Protein AF-A0A411DUX9-F1 (afdb_monomer)

Solvent-accessible surface area (backbone atoms only — not comparable to full-atom values): 5100 Å² total; per-residue (Å²): 112,48,63,26,61,77,70,26,23,39,37,38,43,43,90,86,78,64,46,80,74,47,77,46,74,47,50,42,62,23,71,86,72,48,82,40,88,66,14,22,36,36,31,74,47,75,51,94,86,50,69,29,36,42,35,29,29,12,66,26,5,35,36,35,41,37,38,64,87,40,74,90,72,58,48,69,49,80,41,82,54,62,64,62,45,43,82,73,80,93,125

pLDDT: mean 96.56, std 4.16, range [77.0, 98.69]

Foldseek 3Di:
DDWFQPPHWDFDADPPPRHTDDIGHPFAAAPVGDTDRGFGWADWDADPPAQWIWIARAQRQWTWTWRPPDSPPIDIDIDHGDHGPHDDDPD

Sequence (91 aa):
VVGNYWPPEYSIMDGETVKPLKIVSTRGMTVDGEYHPEPRVGSVVSSHIKPEWVINVKETGMILLVDYTDINNLKTTQINSAKFLHDGGWD

Mean predicted aligned error: 2.4 Å

Radius of gyration: 12.65 Å; Cα contacts (8 Å, |Δi|>4): 222; chains: 1; bounding box: 34×27×29 Å

Secondary structure (DSSP, 8-state):
-EE-SSSSEEEEE-TTT--EEEEEE--EE-TTS-EES---EEEEEE-SSSSEEEEEETTTTEEEEEE-S-STT-EEEEEE--TT-------

Nearest PDB structures (foldseek):
  1n90-assembly1_B  TM=9.866E-01  e=7.185E-10  Pseudomonas aeruginosa
  1hzv-assembly1_A-2  TM=9.825E-01  e=6.805E-10  Pseudomonas aeruginosa
  1aof-assembly1_A  TM=9.834E-01  e=1.109E-09  Paracoccus pantotrophus
  1dy7-assembly1_A  TM=9.827E-01  e=1.306E-09  Paracoccus pantotrophus
  1hj3-assembly1_A  TM=9.821E-01  e=1.713E-09  Paracoccus pantotrophus

Structure (mmCIF, N/CA/C/O backbone):
data_AF-A0A411DUX9-F1
#
_entry.id   AF-A0A411DUX9-F1
#
loop_
_atom_site.group_PDB
_atom_site.id
_atom_site.type_symbol
_atom_site.label_atom_id
_atom_site.label_alt_id
_atom_site.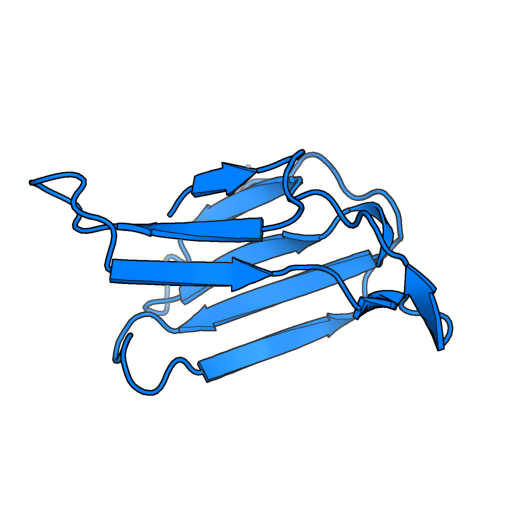label_comp_id
_atom_site.label_asym_id
_atom_site.label_entity_id
_atom_site.label_seq_id
_atom_site.pdbx_PDB_ins_code
_atom_site.Cartn_x
_atom_site.Cartn_y
_atom_site.Cartn_z
_atom_site.occupancy
_atom_site.B_iso_or_equiv
_atom_site.auth_seq_id
_atom_site.auth_comp_id
_atom_site.auth_asym_id
_atom_site.auth_atom_id
_atom_site.pdbx_PDB_model_num
ATOM 1 N N . VAL A 1 1 ? -9.375 2.085 2.677 1.0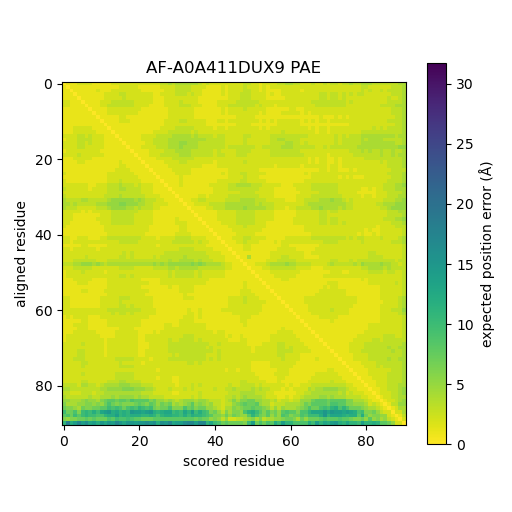0 96.88 1 VAL A N 1
ATOM 2 C CA . VAL A 1 1 ? -8.175 2.503 1.913 1.00 96.88 1 VAL A CA 1
ATOM 3 C C . VAL A 1 1 ? -8.589 2.804 0.481 1.00 96.88 1 VAL A C 1
ATOM 5 O O . VAL A 1 1 ? -9.507 2.155 -0.004 1.00 96.88 1 VAL A O 1
ATOM 8 N N . VAL A 1 2 ? -7.971 3.790 -0.165 1.00 97.81 2 VAL A N 1
ATOM 9 C CA . VAL A 1 2 ? -8.199 4.136 -1.578 1.00 97.81 2 VAL A CA 1
ATOM 10 C C . VAL A 1 2 ? -6.854 4.235 -2.283 1.00 97.81 2 VAL A C 1
ATOM 12 O O . VAL A 1 2 ? -5.937 4.854 -1.750 1.00 97.81 2 VAL A O 1
ATOM 15 N N . GLY A 1 3 ? -6.739 3.605 -3.449 1.00 97.69 3 GLY A N 1
ATOM 16 C CA . GLY A 1 3 ? -5.583 3.717 -4.332 1.00 97.69 3 GLY A CA 1
ATOM 17 C C . GLY A 1 3 ? -5.802 4.781 -5.401 1.00 97.69 3 GLY A C 1
ATOM 18 O O . GLY A 1 3 ? -6.889 4.851 -5.972 1.00 97.69 3 GLY A O 1
ATOM 19 N N . ASN A 1 4 ? -4.776 5.581 -5.683 1.00 97.88 4 ASN A N 1
ATOM 20 C CA . ASN A 1 4 ? -4.825 6.638 -6.684 1.00 97.88 4 ASN A CA 1
ATOM 21 C C . ASN A 1 4 ? -3.840 6.374 -7.829 1.00 97.88 4 ASN A C 1
ATOM 23 O O . ASN A 1 4 ? -2.767 5.789 -7.660 1.00 97.88 4 ASN A O 1
ATOM 27 N N . TYR A 1 5 ? -4.204 6.860 -9.013 1.00 97.50 5 TYR A N 1
ATOM 28 C CA . TYR A 1 5 ? -3.276 6.980 -10.135 1.00 97.50 5 TYR A CA 1
ATOM 29 C C . TYR A 1 5 ? -2.452 8.262 -10.030 1.00 97.50 5 TYR A C 1
ATOM 31 O O . TYR A 1 5 ? -1.238 8.240 -10.227 1.00 97.50 5 TYR A O 1
ATOM 39 N N . TRP A 1 6 ? -3.124 9.377 -9.731 1.00 97.69 6 TRP A N 1
ATOM 40 C CA . TRP A 1 6 ? -2.497 10.682 -9.599 1.00 97.69 6 TRP A CA 1
ATOM 41 C C . TRP A 1 6 ? -3.093 11.488 -8.430 1.00 97.69 6 TRP A C 1
ATOM 43 O O . TRP A 1 6 ? -4.313 11.662 -8.395 1.00 97.69 6 TRP A O 1
ATOM 53 N N . PRO A 1 7 ? -2.259 12.034 -7.524 1.00 98.06 7 PRO A N 1
ATOM 54 C CA . PRO A 1 7 ? -0.839 11.694 -7.365 1.00 98.06 7 PRO A CA 1
ATOM 55 C C . PRO A 1 7 ? -0.643 10.181 -7.088 1.00 98.06 7 PRO A C 1
ATOM 57 O O . PRO A 1 7 ? -1.597 9.510 -6.694 1.00 98.06 7 PRO A O 1
ATOM 60 N N . PRO A 1 8 ? 0.553 9.613 -7.347 1.00 98.50 8 PRO A N 1
ATOM 61 C CA . PRO A 1 8 ? 0.836 8.197 -7.097 1.00 98.50 8 PRO A CA 1
ATOM 62 C C . PRO A 1 8 ? 0.920 7.938 -5.586 1.00 98.50 8 PRO A C 1
ATOM 64 O O . PRO A 1 8 ? 1.967 8.135 -4.958 1.00 98.50 8 PRO A O 1
ATOM 67 N N . GLU A 1 9 ? -0.210 7.548 -5.000 1.00 98.69 9 GLU A N 1
ATOM 68 C CA . GLU A 1 9 ? -0.368 7.329 -3.564 1.00 98.69 9 GLU A CA 1
ATOM 69 C C . GLU A 1 9 ? -1.530 6.380 -3.242 1.00 98.69 9 GLU A C 1
ATOM 71 O O . GLU A 1 9 ? -2.409 6.125 -4.070 1.00 98.69 9 GLU A O 1
ATOM 76 N N . TYR A 1 10 ? -1.569 5.909 -1.997 1.00 98.56 10 TYR A N 1
ATOM 77 C CA . TYR A 1 10 ? -2.788 5.391 -1.383 1.00 98.56 10 TYR A CA 1
ATOM 78 C C . TYR A 1 10 ? -3.121 6.155 -0.100 1.00 98.56 10 TYR A C 1
ATOM 80 O O . TYR A 1 10 ? -2.240 6.595 0.646 1.00 98.56 10 TYR A O 1
ATOM 88 N N . SER A 1 11 ? -4.418 6.264 0.174 1.00 98.25 11 SER A N 1
ATOM 89 C CA . SER A 1 11 ? -4.974 6.987 1.316 1.00 98.25 11 SER A CA 1
ATOM 90 C C . SER A 1 11 ? -5.697 6.036 2.262 1.00 98.25 11 SER A C 1
ATOM 92 O O . SER A 1 11 ? -6.596 5.281 1.874 1.00 98.25 11 SER A O 1
ATOM 94 N N . ILE A 1 12 ? -5.313 6.083 3.534 1.00 98.50 12 ILE A N 1
ATOM 95 C CA . ILE A 1 12 ? -5.987 5.407 4.640 1.00 98.50 12 ILE A CA 1
ATOM 96 C C . ILE A 1 12 ? -6.939 6.415 5.273 1.00 98.50 12 ILE A C 1
ATOM 98 O O . ILE A 1 12 ? -6.546 7.528 5.625 1.00 98.50 12 ILE A O 1
ATOM 102 N N . MET A 1 13 ? -8.195 6.014 5.411 1.00 98.44 13 MET A N 1
ATOM 103 C CA . MET A 1 13 ? -9.273 6.849 5.921 1.00 98.44 13 MET A CA 1
ATOM 104 C C . MET A 1 13 ? -10.025 6.091 6.999 1.00 98.44 13 MET A C 1
ATOM 106 O O . MET A 1 13 ? -10.041 4.858 7.001 1.00 98.44 13 MET A O 1
ATOM 110 N N . ASP A 1 14 ? -10.653 6.847 7.882 1.00 98.19 14 ASP A N 1
ATOM 111 C CA . ASP A 1 14 ? -11.632 6.323 8.815 1.00 98.19 14 ASP A CA 1
ATOM 112 C C . ASP A 1 14 ? -12.828 5.728 8.052 1.00 98.19 14 ASP A C 1
ATOM 114 O O . ASP A 1 14 ? -13.313 6.320 7.085 1.00 98.19 14 ASP A O 1
ATOM 118 N N . GLY A 1 15 ? -13.267 4.535 8.460 1.00 97.25 15 GLY A N 1
ATOM 119 C CA . GLY A 1 15 ? -14.266 3.755 7.725 1.00 97.25 15 GLY A CA 1
ATOM 120 C C . GLY A 1 15 ? -15.689 4.311 7.798 1.00 97.25 15 GLY A C 1
ATOM 121 O O . GLY A 1 15 ? -16.485 4.026 6.908 1.00 97.25 15 GLY A O 1
ATOM 122 N N . GLU A 1 16 ? -16.005 5.110 8.820 1.00 98.06 16 GLU A N 1
ATOM 123 C CA . GLU A 1 16 ? -17.342 5.681 9.021 1.00 98.06 16 GLU A CA 1
ATOM 124 C C . GLU A 1 16 ? -17.421 7.123 8.515 1.00 98.06 16 GLU A C 1
ATOM 126 O O . GLU A 1 16 ? -18.381 7.520 7.857 1.00 98.06 16 GLU A O 1
ATOM 131 N N . THR A 1 17 ? -16.397 7.918 8.818 1.00 98.31 17 THR A N 1
ATOM 132 C CA . THR A 1 17 ? -16.392 9.367 8.581 1.00 98.31 17 THR A CA 1
ATOM 133 C C . THR A 1 17 ? -15.687 9.769 7.293 1.00 98.31 17 THR A C 1
ATOM 135 O O . THR A 1 17 ? -15.799 10.920 6.873 1.00 98.31 17 THR A O 1
ATOM 138 N N . VAL A 1 18 ? -14.928 8.857 6.674 1.00 97.38 18 VAL A N 1
ATOM 139 C CA . VAL A 1 18 ? -14.083 9.128 5.495 1.00 97.38 18 VAL A CA 1
ATOM 140 C C . VAL A 1 18 ? -12.985 10.168 5.787 1.00 97.38 18 VAL A C 1
ATOM 142 O O . VAL A 1 18 ? -12.316 10.674 4.886 1.00 97.38 18 VAL A O 1
ATOM 145 N N . LYS A 1 19 ? -12.739 10.489 7.063 1.00 98.19 19 LYS A N 1
ATOM 146 C CA . LYS A 1 19 ? -11.665 11.403 7.449 1.00 98.19 19 LYS A CA 1
ATOM 147 C C . LYS A 1 19 ? -10.309 10.791 7.068 1.00 98.19 19 LYS A C 1
ATOM 149 O O . LYS A 1 19 ? -10.051 9.641 7.431 1.00 98.19 19 LYS A O 1
ATOM 154 N N . PRO A 1 20 ? -9.412 11.532 6.393 1.00 97.44 20 PRO A N 1
ATOM 155 C CA . PRO A 1 20 ? -8.081 11.029 6.082 1.00 97.44 20 PRO A CA 1
ATOM 156 C C . PRO A 1 20 ? -7.274 10.832 7.367 1.00 97.44 20 PRO A C 1
ATOM 158 O O . PRO A 1 20 ? -7.179 11.733 8.202 1.00 97.44 20 PRO A O 1
ATOM 161 N N . LEU A 1 21 ? -6.692 9.643 7.511 1.00 98.19 21 LEU A N 1
ATOM 162 C CA . LEU A 1 21 ? -5.832 9.271 8.634 1.00 98.19 21 LEU A CA 1
ATOM 163 C C . LEU A 1 21 ? -4.358 9.297 8.228 1.00 98.19 21 LEU A C 1
ATOM 165 O O . LEU A 1 21 ? -3.514 9.751 8.996 1.00 98.19 21 LEU A O 1
ATOM 169 N N . LYS A 1 22 ? -4.040 8.822 7.017 1.00 98.38 22 LYS A N 1
ATOM 170 C CA . LYS A 1 22 ? -2.670 8.785 6.491 1.00 98.38 22 LYS A CA 1
ATOM 171 C C . LYS A 1 22 ? -2.670 8.727 4.969 1.00 98.38 22 LYS A C 1
ATOM 173 O O . LYS A 1 22 ? -3.519 8.064 4.383 1.00 98.38 22 LYS A O 1
ATOM 178 N N . ILE A 1 23 ? -1.696 9.383 4.350 1.00 98.25 23 ILE A N 1
ATOM 179 C CA . ILE A 1 23 ? -1.453 9.350 2.904 1.00 98.25 23 ILE A CA 1
ATOM 180 C C . ILE A 1 23 ? -0.030 8.839 2.696 1.00 98.25 23 ILE A C 1
ATOM 182 O O . ILE A 1 23 ? 0.889 9.283 3.390 1.00 98.25 23 ILE A O 1
ATOM 186 N N . VAL A 1 24 ? 0.151 7.886 1.784 1.00 98.44 24 VAL A N 1
ATOM 187 C CA . VAL A 1 24 ? 1.451 7.264 1.513 1.00 98.44 24 VAL A CA 1
ATOM 188 C C . VAL A 1 24 ? 1.739 7.302 0.019 1.00 98.44 24 VAL A C 1
ATOM 190 O O . VAL A 1 24 ? 1.001 6.728 -0.777 1.00 98.44 24 VAL A O 1
ATOM 193 N N . SER A 1 25 ? 2.841 7.957 -0.351 1.00 98.44 25 SER A N 1
ATOM 194 C CA . SER A 1 25 ? 3.352 7.967 -1.725 1.00 98.44 25 SER A CA 1
ATOM 195 C C . SER A 1 25 ? 3.797 6.571 -2.152 1.00 98.44 25 SER A C 1
ATOM 197 O O . SER A 1 25 ? 4.485 5.880 -1.403 1.00 98.44 25 SER A O 1
ATOM 199 N N . THR A 1 26 ? 3.508 6.208 -3.398 1.00 98.56 26 THR A N 1
ATOM 200 C CA . THR A 1 26 ? 3.974 4.964 -4.028 1.00 98.56 26 THR A CA 1
ATOM 201 C C . THR A 1 26 ? 5.168 5.159 -4.959 1.00 98.56 26 THR A C 1
ATOM 203 O O . THR A 1 26 ? 5.678 4.181 -5.502 1.00 98.56 26 THR A O 1
ATOM 206 N N . ARG A 1 27 ? 5.664 6.395 -5.132 1.00 98.62 27 ARG A N 1
ATOM 207 C CA . ARG A 1 27 ? 6.938 6.666 -5.827 1.00 98.62 27 ARG A CA 1
ATOM 208 C C . ARG A 1 27 ? 8.074 5.859 -5.212 1.00 98.62 27 ARG A C 1
ATOM 210 O O . ARG A 1 27 ? 8.226 5.852 -3.993 1.00 98.62 27 ARG A O 1
ATOM 217 N N . GLY A 1 28 ? 8.912 5.246 -6.041 1.00 97.81 28 GLY A N 1
ATOM 218 C CA . GLY A 1 28 ? 9.991 4.413 -5.525 1.00 97.81 28 GLY A CA 1
ATOM 219 C C . GLY A 1 28 ? 10.703 3.601 -6.591 1.00 97.81 28 GLY A C 1
ATOM 220 O O . GLY A 1 28 ? 10.608 3.888 -7.783 1.00 97.81 28 GLY A O 1
ATOM 221 N N . MET A 1 29 ? 11.440 2.594 -6.134 1.00 98.25 29 MET A N 1
ATOM 222 C CA . MET A 1 29 ? 12.211 1.703 -6.993 1.00 98.25 29 MET A CA 1
ATOM 223 C C . MET A 1 29 ? 11.313 0.616 -7.581 1.00 98.25 29 MET A C 1
ATOM 225 O O . MET A 1 29 ? 10.477 0.036 -6.885 1.00 98.25 29 MET A O 1
ATOM 229 N N . THR A 1 30 ? 11.498 0.334 -8.864 1.00 98.06 30 THR A N 1
ATOM 230 C CA . THR A 1 30 ? 10.947 -0.851 -9.512 1.00 98.06 30 THR A CA 1
ATOM 231 C C . THR A 1 30 ? 11.650 -2.114 -9.017 1.00 98.06 30 THR A C 1
ATOM 233 O O . THR A 1 30 ? 12.732 -2.044 -8.431 1.00 98.06 30 THR A O 1
ATOM 236 N N . VAL A 1 31 ? 11.058 -3.279 -9.282 1.00 97.56 31 VAL A N 1
ATOM 237 C CA . VAL A 1 31 ? 11.651 -4.593 -8.970 1.00 97.56 31 VAL A CA 1
ATOM 238 C C . VAL A 1 31 ? 13.030 -4.819 -9.596 1.00 97.56 31 VAL A C 1
ATOM 240 O O . VAL A 1 31 ? 13.800 -5.615 -9.069 1.00 97.56 31 VAL A O 1
ATOM 243 N N . ASP A 1 32 ? 13.367 -4.074 -10.652 1.00 96.69 32 ASP A N 1
ATOM 244 C CA . ASP A 1 32 ? 14.668 -4.140 -11.328 1.00 96.69 32 ASP A CA 1
ATOM 245 C C . ASP A 1 32 ? 15.682 -3.117 -10.783 1.00 96.69 32 ASP A C 1
ATOM 247 O O . ASP A 1 32 ? 16.800 -3.017 -11.281 1.00 96.69 32 ASP A O 1
ATOM 251 N N . GLY A 1 33 ? 15.315 -2.332 -9.764 1.00 96.75 33 GLY A N 1
ATOM 252 C CA . GLY A 1 33 ? 16.212 -1.354 -9.147 1.00 96.75 33 GLY A CA 1
ATOM 253 C C . GLY A 1 33 ? 16.305 -0.008 -9.874 1.00 96.75 33 GLY A C 1
ATOM 254 O O . GLY A 1 33 ? 17.223 0.761 -9.605 1.00 96.75 33 GLY A O 1
ATOM 255 N N . GLU A 1 34 ? 15.349 0.323 -10.744 1.00 97.94 34 GLU A N 1
ATOM 256 C CA . GLU A 1 34 ? 15.234 1.651 -11.372 1.00 97.94 34 GLU A CA 1
ATOM 257 C C . GLU A 1 34 ? 14.199 2.523 -10.654 1.00 97.94 34 GLU A C 1
ATOM 259 O O . GLU A 1 34 ? 13.143 2.026 -10.270 1.00 97.94 34 GLU A O 1
ATOM 264 N N . TYR A 1 35 ? 14.455 3.822 -10.485 1.00 98.25 35 TYR A N 1
ATOM 265 C CA . TYR A 1 35 ? 13.473 4.733 -9.886 1.00 98.25 35 TYR A CA 1
ATOM 266 C C . TYR A 1 35 ? 12.319 5.035 -10.851 1.00 98.25 35 TYR A C 1
ATOM 268 O O . TYR A 1 35 ? 12.553 5.385 -12.007 1.00 98.25 35 TYR A O 1
ATOM 276 N N . HIS A 1 36 ? 11.079 4.979 -10.359 1.00 98.38 36 HIS A N 1
ATOM 277 C CA . HIS A 1 36 ? 9.877 5.320 -11.118 1.00 98.38 36 HIS A CA 1
ATOM 278 C C . HIS A 1 36 ? 9.059 6.425 -10.407 1.00 98.38 36 HIS A C 1
ATOM 280 O O . HIS A 1 36 ? 8.625 6.232 -9.264 1.00 98.38 36 HIS A O 1
ATOM 286 N N . PRO A 1 37 ? 8.812 7.585 -11.055 1.00 98.44 37 PRO A N 1
ATOM 287 C CA . PRO A 1 37 ? 8.184 8.752 -10.421 1.00 98.44 37 PRO A CA 1
ATOM 288 C C . PRO A 1 37 ? 6.649 8.709 -10.374 1.00 98.44 37 PRO A C 1
ATOM 290 O O . PRO A 1 37 ? 6.044 9.496 -9.643 1.00 98.44 37 PRO A O 1
ATOM 293 N N . GLU A 1 38 ? 6.013 7.816 -11.137 1.00 98.50 38 GLU A N 1
ATOM 294 C CA . GLU A 1 38 ? 4.549 7.682 -11.196 1.00 98.50 38 GLU A CA 1
ATOM 295 C C . GLU A 1 38 ? 4.054 6.224 -11.065 1.00 98.50 38 GLU A C 1
ATOM 297 O O . GLU A 1 38 ? 3.455 5.702 -12.000 1.00 98.50 38 GLU A O 1
ATOM 302 N N . PRO A 1 39 ? 4.331 5.505 -9.958 1.00 98.25 39 PRO A N 1
ATOM 303 C CA . PRO A 1 39 ? 3.801 4.158 -9.759 1.00 98.25 39 PRO A CA 1
ATOM 304 C C . PRO A 1 39 ? 2.358 4.220 -9.260 1.00 98.25 39 PRO A C 1
ATOM 306 O O . PRO A 1 39 ? 2.097 4.586 -8.115 1.00 98.25 39 PRO A O 1
ATOM 309 N N . ARG A 1 40 ? 1.411 3.883 -10.119 1.00 98.56 40 ARG A N 1
ATOM 310 C CA . ARG A 1 40 ? -0.026 3.929 -9.860 1.00 98.56 40 ARG A CA 1
ATOM 311 C C . ARG A 1 40 ? -0.446 2.767 -8.976 1.00 98.56 40 ARG A C 1
ATOM 313 O O . ARG A 1 40 ? 0.081 1.658 -9.090 1.00 98.56 40 ARG A O 1
ATOM 320 N N . VAL A 1 41 ? -1.438 3.006 -8.129 1.00 98.25 41 VAL A N 1
ATOM 321 C CA . VAL A 1 41 ? -2.081 1.923 -7.386 1.00 98.25 41 VAL A CA 1
ATOM 322 C C . VAL A 1 41 ? -3.078 1.210 -8.300 1.00 98.25 41 VAL A C 1
ATOM 324 O O . VAL A 1 41 ? -3.944 1.853 -8.892 1.00 98.25 41 VAL A O 1
ATOM 327 N N . GLY A 1 42 ? -2.921 -0.106 -8.443 1.00 96.56 42 GLY A N 1
ATOM 328 C CA . GLY A 1 42 ? -3.863 -0.992 -9.130 1.00 96.56 42 GLY A CA 1
ATOM 329 C C . GLY A 1 42 ? -4.917 -1.529 -8.161 1.00 96.56 42 GLY A C 1
ATOM 330 O O . GLY A 1 42 ? -5.551 -0.770 -7.428 1.00 96.56 42 GLY A O 1
ATOM 331 N N . SER A 1 43 ? -5.091 -2.848 -8.126 1.00 96.25 43 SER A N 1
ATOM 332 C CA . SER A 1 43 ? -6.013 -3.504 -7.199 1.00 96.25 43 SER A CA 1
ATOM 333 C C . SER A 1 43 ? -5.633 -3.288 -5.731 1.00 96.25 43 SER A C 1
ATOM 335 O O . SER A 1 43 ? -4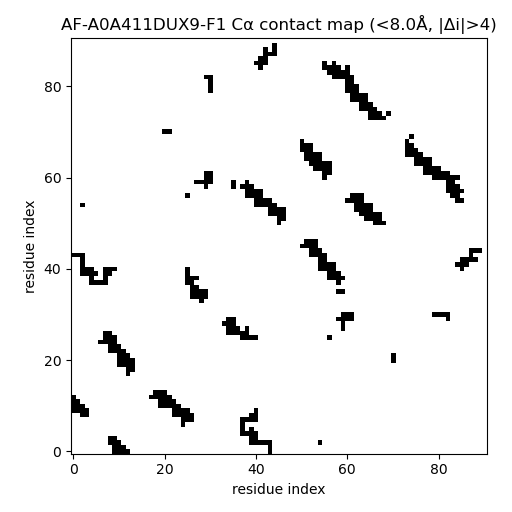.460 -3.377 -5.351 1.00 96.25 43 SER A O 1
ATOM 337 N N . VAL A 1 44 ? -6.656 -3.106 -4.898 1.00 97.31 44 VAL A N 1
ATOM 338 C CA . VAL A 1 44 ? -6.553 -3.109 -3.438 1.00 97.31 44 VAL A CA 1
ATOM 339 C C . VAL A 1 44 ? -7.562 -4.107 -2.888 1.00 97.31 44 VAL A C 1
ATOM 341 O O . VAL A 1 44 ? -8.757 -3.967 -3.141 1.00 97.31 44 VAL A O 1
ATOM 344 N N . VAL A 1 45 ? -7.098 -5.097 -2.128 1.00 96.62 45 VAL A N 1
ATOM 345 C CA . VAL A 1 45 ? -7.966 -6.106 -1.498 1.00 96.62 45 VAL A CA 1
ATOM 346 C C . VAL A 1 45 ? -7.661 -6.242 -0.010 1.00 96.62 45 VAL A C 1
ATOM 348 O O . VAL A 1 45 ? -6.550 -5.970 0.440 1.00 96.62 45 VAL A O 1
ATOM 351 N N . SER A 1 46 ? -8.657 -6.642 0.781 1.00 97.00 46 SER A N 1
ATOM 352 C CA . SER A 1 46 ? -8.479 -6.903 2.214 1.00 97.00 46 SER A CA 1
ATOM 353 C C . SER A 1 46 ? -8.097 -8.357 2.439 1.00 97.00 46 SER A C 1
ATOM 355 O O . SER A 1 46 ? -8.718 -9.248 1.864 1.00 97.00 46 SER A O 1
ATOM 357 N N . SER A 1 47 ? -7.121 -8.611 3.306 1.00 96.56 47 SER A N 1
ATOM 358 C CA . SER A 1 47 ? -6.837 -9.962 3.789 1.00 96.56 47 SER A CA 1
ATOM 359 C C . SER A 1 47 ? -8.005 -10.498 4.628 1.00 96.56 47 SER A C 1
ATOM 361 O O . SER A 1 47 ? -8.668 -9.744 5.341 1.00 96.56 47 SER A O 1
ATOM 363 N N . HIS A 1 48 ? -8.252 -11.810 4.551 1.00 96.31 48 HIS A N 1
ATOM 364 C CA . HIS A 1 48 ? -9.236 -12.516 5.387 1.00 96.31 48 HIS A CA 1
ATOM 365 C C . HIS A 1 48 ? -8.618 -13.144 6.648 1.00 96.31 48 HIS A C 1
ATOM 367 O O . HIS A 1 48 ? -9.339 -13.684 7.482 1.00 96.31 48 HIS A O 1
ATOM 373 N N . ILE A 1 49 ? -7.287 -13.110 6.784 1.00 96.88 49 ILE A N 1
ATOM 374 C CA . ILE A 1 49 ? -6.554 -13.814 7.855 1.00 96.88 49 ILE A CA 1
ATOM 375 C C . ILE A 1 49 ? -5.744 -12.882 8.757 1.00 96.88 49 ILE A C 1
ATOM 377 O O . ILE A 1 49 ? -5.315 -13.285 9.837 1.00 96.88 49 ILE A O 1
ATOM 381 N N . LYS A 1 50 ? -5.503 -11.648 8.313 1.00 97.56 50 LYS A N 1
ATOM 382 C CA . LYS A 1 50 ? -4.726 -10.636 9.027 1.00 97.56 50 LYS A CA 1
ATOM 383 C C . LYS A 1 50 ? -5.346 -9.257 8.818 1.00 97.56 50 LYS A C 1
ATOM 385 O O . LYS A 1 50 ? -5.999 -9.051 7.797 1.00 97.56 50 LYS A O 1
ATOM 390 N N . PRO A 1 51 ? -5.107 -8.308 9.734 1.00 98.12 51 PRO A N 1
ATOM 391 C CA . PRO A 1 51 ? -5.499 -6.913 9.569 1.00 98.12 51 PRO A CA 1
ATOM 392 C C . PRO A 1 51 ? -4.588 -6.188 8.559 1.00 98.12 51 PRO A C 1
ATOM 394 O O . PRO A 1 51 ? -3.871 -5.251 8.901 1.00 98.12 51 PRO A O 1
ATOM 397 N N . GLU A 1 52 ? -4.593 -6.656 7.309 1.00 98.25 52 GLU A N 1
ATOM 398 C CA . GLU A 1 52 ? -3.736 -6.164 6.230 1.00 98.25 52 GLU A CA 1
ATOM 399 C C . GLU A 1 52 ? -4.545 -5.864 4.960 1.00 98.25 52 GLU A C 1
ATOM 401 O O . GLU A 1 52 ? -5.446 -6.619 4.582 1.00 98.25 52 GLU A O 1
ATOM 406 N N . TRP A 1 53 ? -4.174 -4.794 4.256 1.00 98.25 53 TRP A N 1
ATOM 407 C CA . TRP A 1 53 ? -4.534 -4.611 2.848 1.00 98.25 53 TRP A CA 1
ATOM 408 C C . TRP A 1 53 ? -3.409 -5.112 1.947 1.00 98.25 53 TRP A C 1
ATOM 410 O O . TRP A 1 53 ? -2.235 -4.889 2.239 1.00 98.25 53 TRP A O 1
ATOM 420 N N . VAL A 1 54 ? -3.773 -5.735 0.830 1.00 97.44 54 VAL A N 1
ATOM 421 C CA . VAL A 1 54 ? -2.869 -6.100 -0.262 1.00 97.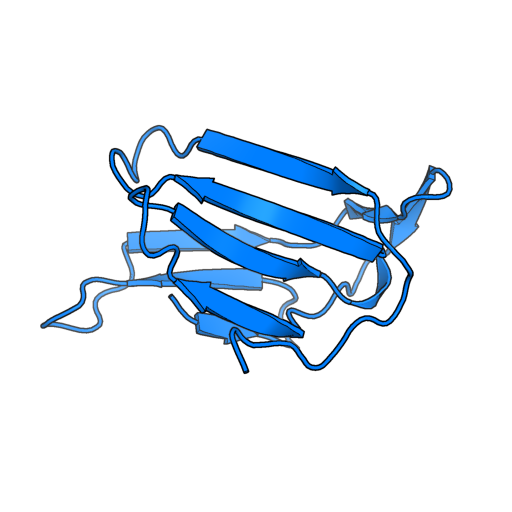44 54 VAL A CA 1
ATOM 422 C C . VAL A 1 54 ? -3.043 -5.064 -1.368 1.00 97.44 54 VAL A C 1
ATOM 424 O O . VAL A 1 54 ? -4.141 -4.914 -1.905 1.00 97.44 54 VAL A O 1
ATOM 427 N N . ILE A 1 55 ? -1.984 -4.320 -1.677 1.00 97.69 55 ILE A N 1
ATOM 428 C CA . ILE A 1 55 ? -2.006 -3.195 -2.619 1.00 97.69 55 ILE A CA 1
ATOM 429 C C . ILE A 1 55 ? -1.020 -3.466 -3.752 1.00 97.69 55 ILE A C 1
ATOM 431 O O . ILE A 1 55 ? 0.180 -3.594 -3.509 1.00 97.69 55 ILE A O 1
ATOM 435 N N . ASN A 1 56 ? -1.508 -3.490 -4.991 1.00 97.69 56 ASN A N 1
ATOM 436 C CA . ASN A 1 56 ? -0.651 -3.571 -6.172 1.00 97.69 56 ASN A CA 1
ATOM 437 C C . ASN A 1 56 ? -0.132 -2.181 -6.555 1.00 97.69 56 ASN A C 1
ATOM 439 O O . ASN A 1 56 ? -0.913 -1.243 -6.722 1.00 97.69 56 ASN A O 1
ATOM 443 N N . VAL A 1 57 ? 1.181 -2.060 -6.748 1.00 97.88 57 VAL A N 1
ATOM 444 C CA . VAL A 1 57 ? 1.839 -0.857 -7.268 1.00 97.88 57 VAL A CA 1
ATOM 445 C C . VAL A 1 57 ? 2.367 -1.166 -8.665 1.00 97.88 57 VAL A C 1
ATOM 447 O O . VAL A 1 57 ? 3.358 -1.879 -8.846 1.00 97.88 57 VAL A O 1
ATOM 450 N N . LYS A 1 58 ? 1.644 -0.651 -9.658 1.00 97.69 58 LYS A N 1
ATOM 451 C CA . LYS A 1 58 ? 1.627 -1.128 -11.040 1.00 97.69 58 LYS A CA 1
ATOM 452 C C . LYS A 1 58 ? 3.006 -1.062 -11.691 1.00 97.69 58 LYS A C 1
ATOM 454 O O . LYS A 1 58 ? 3.596 -2.094 -11.992 1.00 97.69 58 LYS A O 1
ATOM 459 N N . GLU A 1 59 ? 3.553 0.126 -11.900 1.00 98.31 59 GLU A N 1
ATOM 460 C CA . GLU A 1 59 ? 4.787 0.321 -12.671 1.00 98.31 59 GLU A CA 1
ATOM 461 C C . GLU A 1 59 ? 6.038 -0.178 -11.932 1.00 98.31 59 GLU A C 1
ATOM 463 O O . GLU A 1 59 ? 7.007 -0.588 -12.573 1.00 98.31 59 GLU A O 1
ATOM 468 N N . THR A 1 60 ? 6.027 -0.197 -10.593 1.00 98.19 60 THR A N 1
ATOM 469 C CA . THR A 1 60 ? 7.156 -0.730 -9.816 1.00 98.19 60 THR A CA 1
ATOM 470 C C . THR A 1 60 ? 7.170 -2.248 -9.754 1.00 98.19 60 THR A C 1
ATOM 472 O O . THR A 1 60 ? 8.235 -2.806 -9.505 1.00 98.19 60 THR A O 1
ATOM 475 N N . GLY A 1 61 ? 6.046 -2.918 -10.019 1.00 97.56 61 GLY A N 1
ATOM 476 C CA . GLY A 1 61 ? 5.929 -4.369 -9.889 1.00 97.56 61 GLY A CA 1
ATOM 477 C C . GLY A 1 61 ? 5.953 -4.826 -8.435 1.00 97.56 61 GLY A C 1
ATOM 478 O O . GLY A 1 61 ? 6.483 -5.886 -8.130 1.00 97.56 61 GLY A O 1
ATOM 479 N N . MET A 1 62 ? 5.422 -4.014 -7.525 1.00 97.69 62 MET A N 1
ATOM 480 C CA . MET A 1 62 ? 5.467 -4.281 -6.088 1.00 97.69 62 MET A CA 1
ATOM 481 C C . MET A 1 62 ? 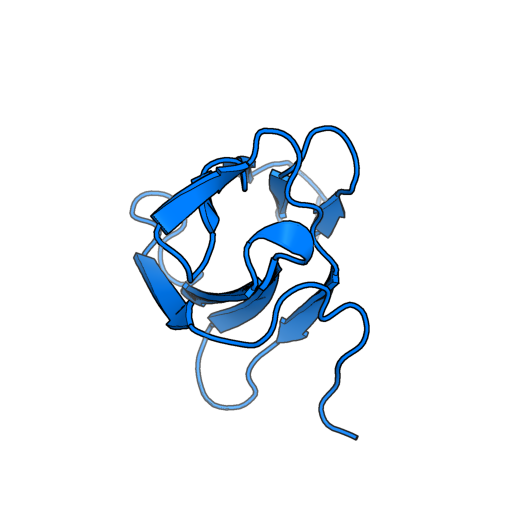4.073 -4.607 -5.568 1.00 97.69 62 MET A C 1
ATOM 483 O O . MET A 1 62 ? 3.104 -3.942 -5.929 1.00 97.69 62 MET A O 1
ATOM 487 N N . ILE A 1 63 ? 3.981 -5.589 -4.678 1.00 97.50 63 ILE A N 1
ATOM 488 C CA . ILE A 1 63 ? 2.796 -5.830 -3.853 1.00 97.50 63 ILE A CA 1
ATOM 489 C C . ILE A 1 63 ? 3.125 -5.367 -2.437 1.00 97.50 63 ILE A C 1
ATOM 491 O O . ILE A 1 63 ? 4.142 -5.769 -1.869 1.00 97.50 63 ILE A O 1
ATOM 495 N N . LEU A 1 64 ? 2.280 -4.516 -1.865 1.00 97.94 64 LEU A N 1
ATOM 496 C CA . LEU A 1 64 ? 2.413 -4.045 -0.491 1.00 97.94 64 LEU A CA 1
ATOM 497 C C . LEU A 1 64 ? 1.397 -4.760 0.395 1.00 97.94 64 LEU A C 1
ATOM 499 O O . LEU A 1 64 ? 0.199 -4.711 0.123 1.00 97.94 64 LEU A O 1
ATOM 503 N N . LEU A 1 65 ? 1.873 -5.379 1.472 1.00 98.19 65 LEU A N 1
ATOM 504 C CA . LEU A 1 65 ? 1.042 -5.829 2.585 1.00 98.19 65 LEU A CA 1
ATOM 505 C C . LEU A 1 65 ? 1.084 -4.750 3.664 1.00 98.19 65 LEU A C 1
ATOM 507 O O . LEU A 1 65 ? 2.111 -4.570 4.324 1.00 98.19 65 LEU A O 1
ATOM 511 N N . VAL A 1 66 ? -0.002 -3.996 3.796 1.00 98.62 66 VAL A N 1
ATOM 512 C CA . VAL A 1 66 ? -0.104 -2.840 4.694 1.00 98.62 66 VAL A CA 1
ATOM 513 C C . VAL A 1 66 ? -0.893 -3.235 5.937 1.00 98.62 66 VAL A C 1
ATOM 515 O O . VAL A 1 66 ? -2.111 -3.387 5.858 1.00 98.62 66 VAL A O 1
ATOM 518 N N . ASP A 1 67 ? -0.206 -3.375 7.072 1.00 98.62 67 ASP A N 1
ATOM 519 C CA . ASP A 1 67 ? -0.802 -3.675 8.381 1.00 98.62 67 ASP A CA 1
ATOM 520 C C . ASP A 1 67 ? -1.444 -2.410 8.959 1.00 98.62 67 ASP A C 1
ATOM 522 O O . ASP A 1 67 ? -0.770 -1.402 9.192 1.00 98.62 67 ASP A O 1
ATOM 526 N N . TYR A 1 68 ? -2.756 -2.462 9.179 1.00 98.00 68 TYR A N 1
ATOM 527 C CA . TYR A 1 68 ? -3.545 -1.320 9.637 1.00 98.00 68 TYR A CA 1
ATOM 528 C C . TYR A 1 68 ? -3.864 -1.333 11.136 1.00 98.00 68 TYR A C 1
ATOM 530 O O . TYR A 1 68 ? -4.681 -0.529 11.587 1.00 98.00 68 TYR A O 1
ATOM 538 N N . THR A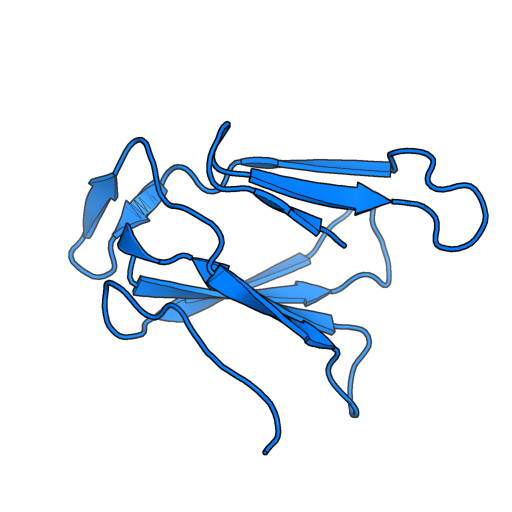 1 69 ? -3.223 -2.200 11.925 1.00 98.31 69 THR A N 1
ATOM 539 C CA . THR A 1 69 ? -3.409 -2.248 13.390 1.00 98.31 69 THR A CA 1
ATOM 540 C C . THR A 1 69 ? -2.894 -1.007 14.111 1.00 98.31 69 THR A C 1
ATOM 542 O O . THR A 1 69 ? -3.441 -0.631 15.146 1.00 98.31 69 THR A O 1
ATOM 545 N N . ASP A 1 70 ? -1.875 -0.347 13.558 1.00 98.25 70 ASP A N 1
ATOM 546 C CA . ASP A 1 70 ? -1.324 0.906 14.069 1.00 98.25 70 ASP A CA 1
ATOM 547 C C . ASP A 1 70 ? -0.971 1.838 12.903 1.00 98.25 70 ASP A C 1
ATOM 549 O O . ASP A 1 70 ? 0.097 1.760 12.295 1.00 98.25 70 ASP A O 1
ATOM 553 N N . ILE A 1 71 ? -1.887 2.754 12.586 1.00 97.62 71 ILE A N 1
ATOM 554 C CA . ILE A 1 71 ? -1.722 3.709 11.481 1.00 97.62 71 ILE A CA 1
ATOM 555 C C . ILE A 1 71 ? -0.585 4.708 11.768 1.00 97.62 71 ILE A C 1
ATOM 557 O O . ILE A 1 71 ? 0.088 5.171 10.835 1.00 97.62 71 ILE A O 1
ATOM 561 N N . ASN A 1 72 ? -0.319 5.017 13.042 1.00 97.12 72 ASN A N 1
ATOM 562 C CA . ASN A 1 72 ? 0.752 5.936 13.424 1.00 97.12 72 ASN A CA 1
ATOM 563 C C . ASN A 1 72 ? 2.115 5.303 13.126 1.00 97.12 72 ASN A C 1
ATOM 565 O O . ASN A 1 72 ? 2.947 5.934 12.468 1.00 97.12 72 ASN A O 1
ATOM 569 N N . ASN A 1 73 ? 2.283 4.026 13.476 1.00 97.75 73 ASN A N 1
ATOM 570 C CA . ASN A 1 73 ? 3.496 3.236 13.240 1.00 97.75 73 ASN A CA 1
ATOM 571 C C . ASN A 1 73 ? 3.311 2.202 12.116 1.00 97.75 73 ASN A C 1
ATOM 573 O O . ASN A 1 73 ? 3.626 1.023 12.280 1.00 97.75 73 ASN A O 1
ATOM 577 N N . LEU A 1 74 ? 2.788 2.667 10.975 1.00 97.44 74 LEU A N 1
ATOM 578 C CA . LEU A 1 74 ? 2.393 1.826 9.843 1.00 97.44 74 LEU A CA 1
ATOM 579 C C . LEU A 1 74 ? 3.513 0.870 9.408 1.00 97.44 74 LEU A C 1
ATOM 581 O O . LEU A 1 74 ? 4.575 1.308 8.959 1.00 97.44 74 LEU A O 1
ATOM 585 N N . LYS A 1 75 ? 3.246 -0.435 9.490 1.00 98.38 75 LYS A N 1
ATOM 586 C CA . LYS A 1 75 ? 4.141 -1.473 8.976 1.00 98.38 75 LYS A CA 1
ATOM 587 C C . LYS A 1 75 ? 3.714 -1.857 7.569 1.00 98.38 75 LYS A C 1
ATOM 589 O O . LYS A 1 75 ? 2.531 -2.014 7.274 1.00 98.38 75 LYS A O 1
ATOM 594 N N . THR A 1 76 ? 4.686 -1.995 6.679 1.00 98.00 76 THR A N 1
ATOM 595 C CA . THR A 1 76 ? 4.448 -2.438 5.306 1.00 98.00 76 THR A CA 1
ATOM 596 C C . THR A 1 76 ? 5.488 -3.480 4.933 1.00 98.00 76 THR A C 1
ATOM 598 O O . THR A 1 76 ? 6.683 -3.248 5.107 1.00 98.00 76 THR A O 1
ATOM 601 N N . THR A 1 77 ? 5.033 -4.625 4.432 1.00 98.31 77 THR A N 1
ATOM 602 C CA . THR A 1 77 ? 5.901 -5.624 3.798 1.00 98.31 77 THR A CA 1
ATOM 603 C C . THR A 1 77 ? 5.800 -5.458 2.290 1.00 98.31 77 THR A C 1
ATOM 605 O O . THR A 1 77 ? 4.698 -5.431 1.749 1.00 98.31 77 THR A O 1
ATOM 608 N N . GLN A 1 78 ? 6.939 -5.345 1.613 1.00 97.62 78 GLN A N 1
ATOM 609 C CA . GLN A 1 78 ? 7.010 -5.229 0.160 1.00 97.62 78 GLN A CA 1
ATOM 610 C C . GLN A 1 78 ? 7.407 -6.576 -0.446 1.00 97.62 78 GLN A C 1
ATOM 612 O O . GLN A 1 78 ? 8.385 -7.189 -0.017 1.00 97.62 78 GLN A O 1
ATOM 617 N N . ILE A 1 79 ? 6.643 -7.035 -1.433 1.00 97.31 79 ILE A N 1
ATOM 618 C CA . ILE A 1 79 ? 6.869 -8.288 -2.153 1.00 97.31 79 ILE A CA 1
ATOM 619 C C . ILE A 1 79 ? 7.094 -7.954 -3.627 1.00 97.31 79 ILE A C 1
ATOM 621 O O . ILE A 1 79 ? 6.281 -7.262 -4.243 1.00 97.31 79 ILE A O 1
ATOM 625 N N . ASN A 1 80 ? 8.192 -8.457 -4.192 1.00 97.50 80 ASN A N 1
ATOM 626 C CA . ASN A 1 80 ? 8.473 -8.314 -5.617 1.00 97.50 80 ASN A CA 1
ATOM 627 C C . ASN A 1 80 ? 7.470 -9.126 -6.442 1.00 97.50 80 ASN A C 1
ATOM 629 O O . ASN A 1 80 ? 7.148 -10.266 -6.109 1.00 97.50 80 ASN A O 1
ATOM 633 N N . SER A 1 81 ? 7.019 -8.543 -7.543 1.00 95.31 81 SER A N 1
ATOM 634 C CA . SER A 1 81 ? 6.077 -9.135 -8.485 1.00 95.31 81 SER A CA 1
ATOM 635 C C . SER A 1 81 ? 6.409 -8.708 -9.923 1.00 95.31 81 SER A C 1
ATOM 637 O O . SER A 1 81 ? 7.494 -8.200 -10.205 1.00 95.31 81 SER A O 1
ATOM 639 N N . ALA A 1 82 ? 5.488 -8.931 -10.859 1.00 94.06 82 ALA A N 1
ATOM 640 C CA . ALA A 1 82 ? 5.604 -8.458 -12.233 1.00 94.06 82 ALA A CA 1
ATOM 641 C C . ALA A 1 82 ? 5.210 -6.976 -12.352 1.00 94.06 82 ALA A C 1
ATOM 643 O O . ALA A 1 82 ? 4.233 -6.527 -11.745 1.00 94.06 82 ALA A O 1
ATOM 644 N N . LYS A 1 83 ? 5.931 -6.219 -13.189 1.00 94.94 83 LYS A N 1
ATOM 645 C CA . LYS A 1 83 ? 5.518 -4.861 -13.569 1.00 94.94 83 LYS A CA 1
ATOM 646 C C . LYS A 1 83 ? 4.160 -4.892 -14.274 1.00 94.94 83 LYS A C 1
ATOM 648 O O . LYS A 1 83 ? 3.835 -5.822 -15.007 1.00 94.94 83 LYS A O 1
ATOM 653 N N . PHE A 1 84 ? 3.411 -3.816 -14.092 1.00 93.25 84 PHE A N 1
ATOM 654 C CA . PHE A 1 84 ? 2.114 -3.531 -14.699 1.00 93.25 84 PHE A CA 1
ATOM 655 C C . PHE A 1 84 ? 0.946 -4.422 -14.256 1.00 93.25 84 PHE A C 1
ATOM 657 O O . PHE A 1 84 ? -0.096 -4.421 -14.913 1.00 93.25 84 PHE A O 1
ATOM 664 N N . LEU A 1 85 ? 1.069 -5.095 -13.106 1.00 88.31 85 LEU A N 1
ATOM 665 C CA . LEU A 1 85 ? -0.066 -5.717 -12.419 1.00 88.31 85 LEU A CA 1
ATOM 666 C C . LEU A 1 85 ? -1.133 -4.663 -12.110 1.00 88.31 85 LEU A C 1
ATOM 668 O O . LEU A 1 85 ? -0.883 -3.690 -11.396 1.00 88.31 85 LEU A O 1
ATOM 672 N N . HIS A 1 86 ? -2.308 -4.842 -12.709 1.00 86.88 86 HIS A N 1
ATOM 673 C CA . HIS A 1 86 ? -3.401 -3.884 -12.636 1.00 86.88 86 HIS A CA 1
ATOM 674 C C . HIS A 1 86 ? -4.567 -4.436 -11.829 1.00 86.88 86 HIS A C 1
ATOM 676 O O . HIS A 1 86 ? -4.895 -3.899 -10.774 1.00 86.88 86 HIS A O 1
ATOM 682 N N . ASP A 1 87 ? -5.135 -5.528 -12.324 1.00 84.88 87 ASP A N 1
ATOM 683 C CA . ASP A 1 87 ? -6.292 -6.187 -11.745 1.00 84.88 87 ASP A CA 1
ATOM 684 C C . ASP A 1 87 ? -5.843 -7.312 -10.809 1.00 84.88 87 ASP A C 1
ATOM 686 O O . ASP A 1 87 ? -4.728 -7.832 -10.906 1.00 84.88 87 ASP A O 1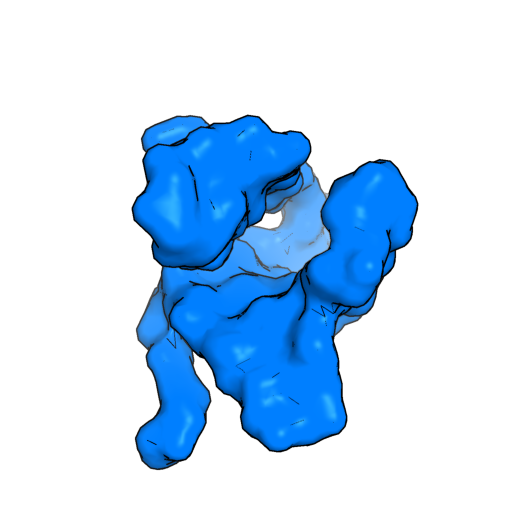
ATOM 690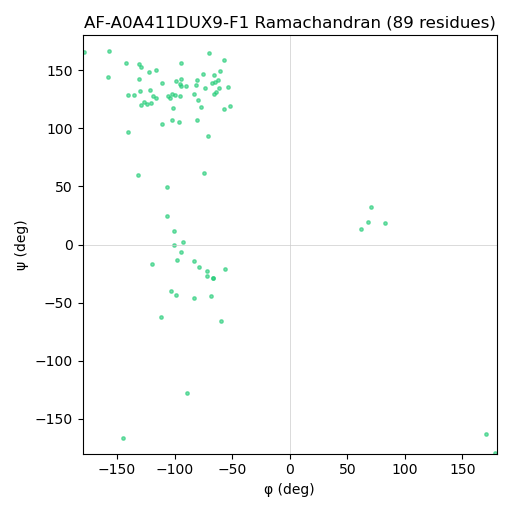 N N . GLY A 1 88 ? -6.712 -7.657 -9.871 1.00 80.12 88 GLY A N 1
ATOM 691 C CA . GLY A 1 88 ? -6.460 -8.652 -8.842 1.00 80.12 88 GLY A CA 1
ATOM 692 C C . GLY A 1 88 ? -7.688 -8.809 -7.957 1.00 80.12 88 GLY A C 1
ATOM 693 O O . GLY A 1 88 ? -8.600 -7.980 -7.986 1.00 80.12 88 GLY A O 1
ATOM 694 N N . GLY A 1 89 ? -7.714 -9.876 -7.174 1.00 79.38 89 GLY A N 1
ATOM 695 C CA . GLY A 1 89 ? -8.899 -10.293 -6.444 1.00 79.38 89 GLY A CA 1
ATOM 696 C C . GLY A 1 89 ? -8.642 -11.569 -5.661 1.00 79.38 89 GLY A C 1
ATOM 697 O O . GLY A 1 89 ? -7.536 -12.108 -5.673 1.00 79.38 89 GLY A O 1
ATOM 698 N N . TRP A 1 90 ? -9.677 -12.025 -4.967 1.00 84.56 90 TRP A N 1
ATOM 699 C CA . TRP A 1 90 ? -9.710 -13.34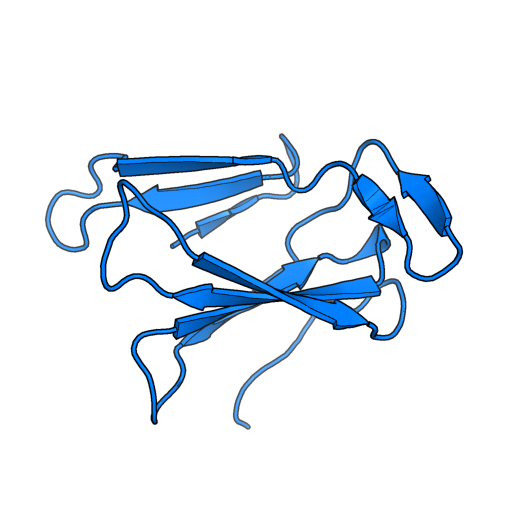0 -4.328 1.00 84.56 90 TRP A CA 1
ATOM 700 C C . TRP A 1 90 ? -10.628 -14.310 -5.092 1.00 84.56 90 TRP A C 1
ATOM 702 O O . TRP A 1 90 ? -11.206 -15.198 -4.467 1.00 84.56 90 TRP A O 1
ATOM 712 N N . ASP A 1 91 ? -10.842 -14.077 -6.390 1.00 77.00 91 ASP A N 1
ATOM 713 C CA . ASP A 1 91 ? -11.742 -14.857 -7.246 1.00 77.00 91 ASP A CA 1
ATOM 714 C C . ASP A 1 91 ? -11.147 -16.190 -7.730 1.00 77.00 91 ASP A C 1
ATOM 716 O O . ASP A 1 91 ? -9.902 -16.339 -7.767 1.00 77.00 91 ASP A O 1
#